Protein AF-A0A7Z9UBE9-F1 (afdb_monomer_lite)

Structure (mmCIF, N/CA/C/O backbone):
data_AF-A0A7Z9UBE9-F1
#
_entry.id   AF-A0A7Z9UBE9-F1
#
loop_
_atom_site.group_PDB
_atom_site.id
_atom_site.type_symbol
_atom_site.label_atom_id
_atom_site.label_alt_id
_atom_site.label_comp_id
_atom_site.label_asym_id
_atom_site.label_entity_id
_atom_site.label_seq_id
_atom_site.pdbx_PDB_ins_code
_atom_site.Cartn_x
_atom_site.Cartn_y
_atom_site.Cartn_z
_atom_site.occupancy
_atom_site.B_iso_or_equiv
_atom_site.auth_seq_id
_atom_site.auth_comp_id
_atom_site.auth_asym_id
_atom_site.auth_atom_id
_atom_site.pdbx_PDB_model_num
ATOM 1 N N . MET A 1 1 ? -33.838 6.029 -31.062 1.00 52.97 1 MET A N 1
ATOM 2 C CA . MET A 1 1 ? -33.073 4.830 -30.661 1.00 52.97 1 MET A CA 1
ATOM 3 C C . MET A 1 1 ? -31.779 5.246 -29.934 1.00 52.97 1 MET A C 1
ATOM 5 O O . MET A 1 1 ? -30.726 4.729 -30.249 1.00 52.97 1 MET A O 1
ATOM 9 N N . TYR A 1 2 ? -31.851 6.201 -28.988 1.00 52.34 2 TYR A N 1
ATOM 10 C CA . TYR A 1 2 ? -30.673 6.782 -28.298 1.00 52.34 2 TYR A CA 1
ATOM 11 C C . TYR A 1 2 ? -30.759 6.713 -26.761 1.00 52.34 2 TYR A C 1
ATOM 13 O O . TYR A 1 2 ? -29.747 6.812 -26.079 1.00 52.34 2 TYR A O 1
ATOM 21 N N . ALA A 1 3 ? -31.954 6.513 -26.194 1.00 52.03 3 ALA A N 1
ATOM 22 C CA . ALA A 1 3 ? -32.147 6.482 -24.742 1.00 52.03 3 ALA A CA 1
ATOM 23 C C . ALA A 1 3 ? -31.576 5.210 -24.088 1.00 52.03 3 ALA A C 1
ATOM 25 O O . ALA A 1 3 ? -31.067 5.260 -22.974 1.00 52.03 3 ALA A O 1
ATOM 26 N N . THR A 1 4 ? -31.614 4.079 -24.795 1.00 55.91 4 THR A N 1
ATOM 27 C CA . THR A 1 4 ? -31.078 2.797 -24.313 1.00 55.91 4 THR A CA 1
ATOM 28 C C . THR A 1 4 ? -29.552 2.781 -24.245 1.00 55.91 4 THR A C 1
ATOM 30 O O . THR A 1 4 ? -28.994 2.146 -23.359 1.00 55.91 4 THR A O 1
ATOM 33 N N . GLN A 1 5 ? -28.880 3.524 -25.127 1.00 51.59 5 GLN A N 1
ATOM 34 C CA . GLN A 1 5 ? -27.417 3.572 -25.199 1.00 51.59 5 GLN A CA 1
ATOM 35 C C . GLN A 1 5 ? -26.814 4.450 -24.089 1.00 51.59 5 GLN A C 1
ATOM 37 O O . GLN A 1 5 ? -25.799 4.091 -23.502 1.00 51.59 5 GLN A O 1
ATOM 42 N N . ASN A 1 6 ? -27.497 5.539 -23.713 1.00 53.62 6 ASN A N 1
ATOM 43 C CA . ASN A 1 6 ? -27.104 6.367 -22.565 1.00 53.62 6 ASN A CA 1
ATOM 44 C C . ASN A 1 6 ? -27.287 5.649 -21.221 1.00 53.62 6 ASN A C 1
ATOM 46 O O . ASN A 1 6 ? -26.486 5.851 -20.314 1.00 53.62 6 ASN A O 1
ATOM 50 N N . LEU A 1 7 ? -28.312 4.799 -21.091 1.00 55.50 7 LEU A N 1
ATOM 51 C CA . LEU A 1 7 ? -28.508 3.991 -19.885 1.00 55.50 7 LEU A CA 1
ATOM 52 C C . LEU A 1 7 ? -27.430 2.912 -19.750 1.00 55.50 7 LEU A C 1
ATOM 54 O O . LEU A 1 7 ? -26.884 2.753 -18.667 1.00 55.50 7 LEU A O 1
ATOM 58 N N . GLN A 1 8 ? -27.070 2.220 -20.834 1.00 55.03 8 GLN A N 1
ATOM 59 C CA . GLN A 1 8 ? -25.994 1.221 -20.797 1.00 55.03 8 GLN A CA 1
ATOM 60 C C . GLN A 1 8 ? -24.633 1.836 -20.445 1.00 55.03 8 GLN A C 1
ATOM 62 O O . GLN A 1 8 ? -23.951 1.296 -19.581 1.00 55.03 8 GLN A O 1
ATOM 67 N N . ASN A 1 9 ? -24.293 3.002 -21.007 1.00 53.78 9 ASN A N 1
ATOM 68 C CA . ASN A 1 9 ? -23.064 3.719 -20.646 1.00 53.78 9 ASN A CA 1
ATOM 69 C C . ASN A 1 9 ? -23.065 4.197 -19.184 1.00 53.78 9 ASN A C 1
ATOM 71 O O . ASN A 1 9 ? -22.040 4.118 -18.516 1.00 53.78 9 ASN A O 1
ATOM 75 N N . ALA A 1 10 ? -24.208 4.662 -18.664 1.00 52.50 10 ALA A N 1
ATOM 76 C CA . ALA A 1 10 ? -24.324 5.077 -17.266 1.00 52.50 10 ALA A CA 1
ATOM 77 C C . ALA A 1 10 ? -24.204 3.892 -16.294 1.00 52.50 10 ALA A C 1
ATOM 79 O O . ALA A 1 10 ? -23.573 4.025 -15.250 1.00 52.50 10 ALA A O 1
ATOM 80 N N . TYR A 1 11 ? -24.764 2.730 -16.647 1.00 49.91 11 TYR A N 1
ATOM 81 C CA . TYR A 1 11 ? -24.590 1.503 -15.871 1.00 49.91 11 TYR A CA 1
ATOM 82 C C . TYR A 1 11 ? -23.150 0.982 -15.935 1.00 49.91 11 TYR A C 1
ATOM 84 O O . TYR A 1 11 ? -22.640 0.581 -14.900 1.00 49.91 11 TYR A O 1
ATOM 92 N N . GLN A 1 12 ? -22.479 1.049 -17.091 1.00 46.28 12 GLN A N 1
ATOM 93 C CA . GLN A 1 12 ? -21.073 0.643 -17.228 1.00 46.28 12 GLN A CA 1
ATOM 94 C C . GLN A 1 12 ? -20.117 1.554 -16.446 1.00 46.28 12 GLN A C 1
ATOM 96 O O . GLN A 1 12 ? -19.306 1.043 -15.677 1.00 46.28 12 GLN A O 1
ATOM 101 N N . MET A 1 13 ? -20.280 2.880 -16.543 1.00 45.31 13 MET A N 1
ATOM 102 C CA . MET A 1 13 ? -19.538 3.834 -15.704 1.00 45.31 13 MET A CA 1
ATOM 103 C C . MET A 1 13 ? -19.832 3.622 -14.218 1.00 45.31 13 MET A C 1
ATOM 105 O O . MET A 1 13 ? -18.928 3.682 -13.396 1.00 45.31 13 MET A O 1
ATOM 109 N N . SER A 1 14 ? -21.091 3.356 -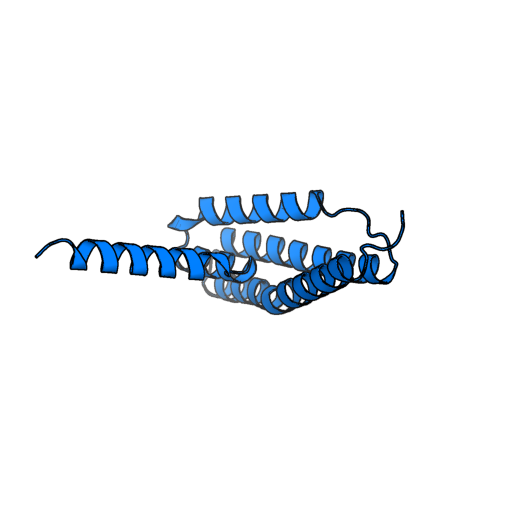13.857 1.00 38.41 14 SER A N 1
ATOM 110 C CA . SER A 1 14 ? -21.468 3.047 -12.478 1.00 38.41 14 SER A CA 1
ATOM 111 C C . SER A 1 14 ? -20.761 1.791 -11.979 1.00 38.41 14 SER A C 1
ATOM 113 O O . SER A 1 14 ? -20.224 1.832 -10.879 1.00 38.41 14 SER A O 1
ATOM 115 N N . THR A 1 15 ? -20.711 0.703 -12.750 1.00 42.34 15 THR A N 1
ATOM 116 C CA . THR A 1 15 ? -20.008 -0.522 -12.339 1.00 42.34 15 THR A CA 1
ATOM 117 C C . THR A 1 15 ? -18.495 -0.335 -12.251 1.00 42.34 15 THR A C 1
ATOM 119 O O . THR A 1 15 ? -17.919 -0.759 -11.255 1.00 42.34 15 THR A O 1
ATOM 122 N N . GLU A 1 16 ? -17.865 0.377 -13.193 1.00 39.69 16 GLU A N 1
ATOM 123 C CA . GLU A 1 16 ? -16.420 0.670 -13.142 1.00 39.69 16 GLU A CA 1
ATOM 124 C C . GLU A 1 16 ? -16.046 1.531 -11.924 1.00 39.69 16 GLU A C 1
ATOM 126 O O . GLU A 1 16 ? -15.058 1.255 -11.248 1.00 39.69 16 GLU A O 1
ATOM 131 N N . ILE A 1 17 ? -16.878 2.520 -11.577 1.00 44.62 17 ILE A N 1
ATOM 132 C CA . ILE A 1 17 ? -16.691 3.352 -10.376 1.00 44.62 17 ILE A CA 1
ATOM 133 C C . ILE A 1 17 ? -16.929 2.536 -9.092 1.00 44.62 17 ILE A C 1
ATOM 135 O O . ILE A 1 17 ? -16.297 2.796 -8.070 1.00 44.62 17 ILE A O 1
ATOM 139 N N . THR A 1 18 ? -17.816 1.535 -9.126 1.00 39.94 18 THR A N 1
ATOM 140 C CA . THR A 1 18 ? -18.121 0.702 -7.948 1.00 39.94 18 THR A CA 1
ATOM 141 C C . THR A 1 18 ? -17.033 -0.347 -7.684 1.00 39.94 18 THR A C 1
ATOM 143 O O . THR A 1 18 ? -16.763 -0.650 -6.524 1.00 39.94 18 THR A O 1
ATOM 146 N N . GLU A 1 19 ? -16.371 -0.870 -8.721 1.00 40.22 19 GLU A N 1
ATOM 147 C CA . GLU A 1 19 ? -15.248 -1.812 -8.572 1.00 40.22 19 GLU A CA 1
ATOM 148 C C . GLU A 1 19 ? -13.943 -1.109 -8.169 1.00 40.22 19 GLU A C 1
ATOM 150 O O . GLU A 1 19 ? -13.246 -1.591 -7.278 1.00 40.22 19 GLU A O 1
ATOM 155 N N . GLN A 1 20 ? -13.659 0.087 -8.704 1.00 41.75 20 GLN A N 1
ATOM 156 C CA . GLN A 1 20 ? -12.527 0.917 -8.252 1.00 41.75 20 GLN A CA 1
ATOM 157 C C . GLN A 1 20 ? -12.648 1.369 -6.786 1.00 41.75 20 GLN A C 1
ATOM 159 O O . GLN A 1 20 ? -11.648 1.710 -6.157 1.00 41.75 20 GLN A O 1
ATOM 164 N N . SER A 1 21 ? -13.861 1.354 -6.224 1.00 49.94 21 SER A N 1
ATOM 165 C CA . SER A 1 21 ? -14.135 1.754 -4.840 1.00 49.94 21 SER A CA 1
ATOM 166 C C . SER A 1 21 ? -13.802 0.678 -3.792 1.00 49.94 21 SER A C 1
ATOM 168 O O . SER A 1 21 ? -14.012 0.933 -2.607 1.00 49.94 21 SER A O 1
ATOM 170 N N . ARG A 1 22 ? -13.316 -0.506 -4.196 1.00 60.72 22 ARG A N 1
ATOM 171 C CA . ARG A 1 22 ? -12.913 -1.603 -3.289 1.00 60.72 22 ARG A CA 1
ATOM 172 C C . ARG A 1 22 ? -11.439 -1.996 -3.383 1.00 60.72 22 ARG A C 1
ATOM 174 O O . ARG A 1 22 ? -11.022 -2.889 -2.659 1.00 60.72 22 ARG A O 1
ATOM 181 N N . GLU A 1 23 ? -10.681 -1.358 -4.270 1.00 75.81 23 GLU A N 1
ATOM 182 C CA . GLU A 1 23 ? -9.260 -1.657 -4.451 1.00 75.81 23 GLU A CA 1
ATOM 183 C C . GLU A 1 23 ? -8.487 -1.323 -3.165 1.00 75.81 23 GLU A C 1
ATOM 185 O O . GLU A 1 23 ? -8.512 -0.178 -2.700 1.00 75.81 23 GLU A O 1
ATOM 190 N N . THR A 1 24 ? -7.803 -2.313 -2.588 1.00 82.81 24 THR A N 1
ATOM 191 C CA . THR A 1 24 ? -6.937 -2.094 -1.419 1.00 82.81 24 THR A CA 1
ATOM 192 C C . THR A 1 24 ? -5.667 -1.339 -1.824 1.00 82.81 24 THR A C 1
ATOM 194 O O . THR A 1 24 ? -5.278 -1.314 -2.995 1.00 82.81 24 THR A O 1
ATOM 197 N N . ALA A 1 25 ? -4.974 -0.720 -0.862 1.00 86.81 25 ALA A N 1
ATOM 198 C CA . ALA A 1 25 ? -3.736 0.006 -1.166 1.00 86.81 25 ALA A CA 1
ATOM 199 C C . ALA A 1 25 ? -2.677 -0.889 -1.859 1.00 86.81 25 ALA A C 1
ATOM 201 O O . ALA A 1 25 ? -2.135 -0.469 -2.883 1.00 86.81 25 ALA A O 1
ATOM 202 N N . PRO A 1 26 ? -2.433 -2.141 -1.416 1.00 90.31 26 PRO A N 1
ATOM 203 C CA . PRO A 1 26 ? -1.514 -3.045 -2.112 1.00 90.31 26 PRO A CA 1
ATOM 204 C C . PRO A 1 26 ? -1.961 -3.422 -3.533 1.00 90.31 26 PRO A C 1
ATOM 206 O O . PRO A 1 26 ? -1.129 -3.472 -4.436 1.00 90.31 26 PRO A O 1
ATOM 209 N N . GLU A 1 27 ? -3.260 -3.640 -3.772 1.00 90.69 27 GLU A N 1
ATOM 210 C CA . GLU A 1 27 ? -3.784 -3.912 -5.124 1.00 90.69 27 GLU A CA 1
ATOM 211 C C . GLU A 1 27 ? -3.538 -2.740 -6.069 1.00 90.69 27 GLU A C 1
ATOM 213 O O . GLU A 1 27 ? -3.075 -2.932 -7.196 1.00 90.69 27 GLU A O 1
ATOM 218 N N . ARG A 1 28 ? -3.783 -1.520 -5.582 1.00 90.31 28 ARG A N 1
ATOM 219 C CA . ARG A 1 28 ? -3.533 -0.300 -6.342 1.00 90.31 28 ARG A CA 1
ATOM 220 C C . ARG A 1 28 ? -2.068 -0.162 -6.719 1.00 90.31 28 ARG A C 1
ATOM 222 O O . ARG A 1 28 ? -1.775 0.126 -7.878 1.00 90.31 28 ARG A O 1
ATOM 229 N N . VAL A 1 29 ? -1.165 -0.375 -5.764 1.00 93.62 29 VAL A N 1
ATOM 230 C CA . VAL A 1 29 ? 0.284 -0.320 -6.000 1.00 93.62 29 VAL A CA 1
ATOM 231 C C . VAL A 1 29 ? 0.683 -1.324 -7.077 1.00 93.62 29 VAL A C 1
ATOM 233 O O . VAL A 1 29 ? 1.326 -0.940 -8.049 1.00 93.62 29 VAL A O 1
ATOM 236 N N . LEU A 1 30 ? 0.243 -2.582 -6.967 1.00 94.19 30 LEU A N 1
ATOM 237 C CA . LEU A 1 30 ? 0.556 -3.610 -7.964 1.00 94.19 30 LEU A CA 1
ATOM 238 C C . LEU A 1 30 ? 0.005 -3.254 -9.343 1.00 94.19 30 LEU A C 1
ATOM 240 O O . LEU A 1 30 ? 0.707 -3.410 -10.336 1.00 94.19 30 LEU A O 1
ATOM 244 N N . ARG A 1 31 ? -1.226 -2.740 -9.426 1.00 94.81 31 ARG A N 1
ATOM 245 C CA . ARG A 1 31 ? -1.813 -2.312 -10.700 1.00 94.81 31 ARG A CA 1
ATOM 246 C C . ARG A 1 31 ? -1.007 -1.187 -11.342 1.00 94.81 31 ARG A C 1
ATOM 248 O O . ARG A 1 31 ? -0.794 -1.214 -12.552 1.00 94.81 31 ARG A O 1
ATOM 255 N N . LEU A 1 32 ? -0.594 -0.195 -10.557 1.00 94.56 32 LEU A N 1
ATOM 256 C CA . LEU A 1 32 ? 0.226 0.914 -11.040 1.00 94.56 32 LEU A CA 1
ATOM 257 C C . LEU A 1 32 ? 1.611 0.425 -11.488 1.00 94.56 32 LEU A C 1
ATOM 259 O O . LEU A 1 32 ? 2.083 0.847 -12.544 1.00 94.56 32 LEU A O 1
ATOM 263 N N . ALA A 1 33 ? 2.196 -0.527 -10.755 1.00 94.06 33 ALA A N 1
ATOM 264 C CA . ALA A 1 33 ? 3.500 -1.117 -11.043 1.00 94.06 33 ALA A CA 1
ATOM 265 C C . ALA A 1 33 ? 3.583 -1.815 -12.417 1.00 94.06 33 ALA A C 1
ATOM 267 O O . ALA A 1 33 ? 4.654 -1.888 -13.012 1.00 94.06 33 ALA A O 1
ATOM 268 N N . LEU A 1 34 ? 2.460 -2.305 -12.957 1.00 93.94 34 LEU A N 1
ATOM 269 C CA . LEU A 1 34 ? 2.425 -3.009 -14.249 1.00 93.94 34 LEU A CA 1
ATOM 270 C C . LEU A 1 34 ? 2.770 -2.134 -15.464 1.00 93.94 34 LEU A C 1
ATOM 272 O O . LEU A 1 34 ? 3.062 -2.677 -16.528 1.00 93.94 34 LEU A O 1
ATOM 276 N N . ASP A 1 35 ? 2.703 -0.809 -15.331 1.00 94.12 35 ASP A N 1
ATOM 277 C CA . ASP A 1 35 ? 2.981 0.143 -16.415 1.00 94.12 35 ASP A CA 1
ATOM 278 C C . ASP A 1 35 ? 4.063 1.156 -16.004 1.00 94.12 35 ASP A C 1
ATOM 280 O O . ASP A 1 35 ? 4.032 2.328 -16.378 1.00 94.12 35 ASP A O 1
ATOM 284 N N . LEU A 1 36 ? 5.037 0.717 -15.201 1.00 90.25 36 LEU A N 1
ATOM 285 C CA . LEU A 1 36 ? 6.237 1.513 -14.941 1.00 90.25 36 LEU A CA 1
ATOM 286 C C . LEU A 1 36 ? 7.109 1.605 -16.209 1.00 90.25 36 LEU A C 1
ATOM 288 O O . LEU A 1 36 ? 7.197 0.641 -16.978 1.00 90.25 36 LEU A O 1
ATOM 292 N N . PRO A 1 37 ? 7.757 2.759 -16.456 1.00 92.56 37 PRO A N 1
ATOM 293 C CA . PRO A 1 37 ? 7.835 3.940 -15.582 1.00 92.56 37 PRO A CA 1
ATOM 294 C C . PRO A 1 37 ? 6.705 4.969 -15.788 1.00 92.56 37 PRO A C 1
ATOM 296 O O . PRO A 1 37 ? 6.731 6.060 -15.225 1.00 92.56 37 PRO A O 1
ATOM 299 N N . ASN A 1 38 ? 5.702 4.685 -16.628 1.00 93.38 38 ASN A N 1
ATOM 300 C CA . ASN A 1 38 ? 4.663 5.674 -16.954 1.00 93.38 38 ASN A CA 1
ATOM 301 C C . ASN A 1 38 ? 3.827 6.076 -15.729 1.00 93.38 38 ASN A C 1
ATOM 303 O O . ASN A 1 38 ? 3.327 7.199 -15.680 1.00 93.38 38 ASN A O 1
ATOM 307 N N . ASN A 1 39 ? 3.702 5.170 -14.756 1.00 95.38 39 ASN A N 1
ATOM 308 C CA . ASN A 1 39 ? 2.969 5.374 -13.510 1.00 95.38 39 ASN A CA 1
ATOM 309 C C . ASN A 1 39 ? 3.849 5.767 -12.309 1.00 95.38 39 ASN A C 1
ATOM 311 O O . ASN A 1 39 ? 3.320 5.783 -11.197 1.00 95.38 39 ASN A O 1
ATOM 315 N N . ASP A 1 40 ? 5.138 6.093 -12.482 1.00 93.50 40 ASP A N 1
ATOM 316 C CA . ASP A 1 40 ? 5.995 6.539 -11.364 1.00 93.50 40 ASP A CA 1
ATOM 317 C C . ASP A 1 40 ? 5.328 7.654 -10.528 1.00 93.50 40 ASP A C 1
ATOM 319 O O . ASP A 1 40 ? 5.216 7.493 -9.310 1.00 93.50 40 ASP A O 1
ATOM 323 N N . PRO A 1 41 ? 4.772 8.735 -11.129 1.00 96.06 41 PRO A N 1
ATOM 324 C CA . PRO A 1 41 ? 4.173 9.823 -10.349 1.00 96.06 41 PRO A CA 1
ATOM 325 C C . PRO A 1 41 ? 2.915 9.395 -9.581 1.00 96.06 41 PRO A C 1
ATOM 327 O O . PRO A 1 41 ? 2.531 10.007 -8.585 1.00 96.06 41 PRO A O 1
ATOM 330 N N . GLU A 1 42 ? 2.216 8.375 -10.062 1.00 95.00 42 GLU A N 1
ATOM 331 C CA . GLU A 1 42 ? 1.011 7.826 -9.453 1.00 95.00 42 GLU A CA 1
ATOM 332 C C . GLU A 1 42 ? 1.375 6.891 -8.298 1.00 95.00 42 GLU A C 1
ATOM 334 O O . GLU A 1 42 ? 0.675 6.893 -7.284 1.00 95.00 42 GLU A O 1
ATOM 339 N N . LEU A 1 43 ? 2.482 6.152 -8.422 1.00 94.38 43 LEU A N 1
ATOM 340 C CA . LEU A 1 43 ? 3.056 5.351 -7.344 1.00 94.38 43 LEU A CA 1
ATOM 341 C C . LEU A 1 43 ? 3.575 6.247 -6.208 1.00 94.38 43 LEU A C 1
ATOM 343 O O . LEU A 1 43 ? 3.274 5.984 -5.047 1.00 94.38 43 LEU A O 1
ATOM 347 N N . GLU A 1 44 ? 4.261 7.347 -6.536 1.00 95.88 44 GLU A N 1
ATOM 348 C CA . GLU A 1 44 ? 4.715 8.354 -5.562 1.00 95.88 44 GLU A CA 1
ATOM 349 C C . GLU A 1 44 ? 3.538 8.983 -4.802 1.00 95.88 44 GLU A C 1
ATOM 351 O O . GLU A 1 44 ? 3.555 9.068 -3.575 1.00 95.88 44 GLU A O 1
ATOM 356 N N . LYS A 1 45 ? 2.461 9.364 -5.504 1.00 94.38 45 LYS A N 1
ATOM 357 C CA . LYS A 1 45 ? 1.238 9.876 -4.856 1.00 94.38 45 LYS A CA 1
ATOM 358 C C . LYS A 1 45 ? 0.602 8.852 -3.923 1.00 94.38 45 LYS A C 1
ATOM 360 O O . LYS A 1 45 ? 0.022 9.230 -2.907 1.00 94.38 45 LYS A O 1
ATOM 365 N N . GLU A 1 46 ? 0.645 7.575 -4.287 1.00 92.19 46 GLU A N 1
ATOM 366 C CA . GLU A 1 46 ? 0.109 6.508 -3.449 1.00 92.19 46 GLU A CA 1
ATOM 367 C C . GLU A 1 46 ? 0.980 6.295 -2.202 1.00 92.19 46 GLU A C 1
ATOM 369 O O . GLU A 1 46 ? 0.424 6.143 -1.114 1.00 92.19 46 GLU A O 1
ATOM 374 N N . ALA A 1 47 ? 2.309 6.395 -2.323 1.00 93.69 47 ALA A N 1
ATOM 375 C CA . ALA A 1 47 ? 3.216 6.421 -1.176 1.00 93.69 47 ALA A CA 1
ATOM 376 C C . ALA A 1 47 ? 2.906 7.602 -0.243 1.00 93.69 47 ALA A C 1
ATOM 378 O O . ALA A 1 47 ? 2.610 7.387 0.929 1.00 93.69 47 ALA A O 1
ATOM 379 N N . GLU A 1 48 ? 2.823 8.832 -0.765 1.00 93.75 48 GLU A N 1
ATOM 380 C CA . GLU A 1 48 ? 2.445 10.005 0.041 1.00 93.75 48 GLU A CA 1
ATOM 381 C C . GLU A 1 48 ? 1.084 9.822 0.735 1.00 93.75 48 GLU A C 1
ATOM 383 O O . GLU A 1 48 ? 0.864 10.284 1.857 1.00 93.75 48 GLU A O 1
ATOM 388 N N . ARG A 1 49 ? 0.123 9.176 0.064 1.00 91.88 49 ARG A N 1
ATOM 389 C CA . ARG A 1 49 ? -1.193 8.894 0.643 1.00 91.88 49 ARG A CA 1
ATOM 390 C C . ARG A 1 49 ? -1.074 7.950 1.839 1.00 91.88 49 ARG A C 1
ATOM 392 O O . ARG A 1 49 ? -1.756 8.173 2.837 1.00 91.88 49 ARG A O 1
ATOM 399 N N . ILE A 1 50 ? -0.249 6.909 1.736 1.00 89.56 50 ILE A N 1
ATOM 400 C CA . ILE A 1 50 ? -0.015 5.934 2.809 1.00 89.56 50 ILE A CA 1
ATOM 401 C C . ILE A 1 50 ? 0.761 6.576 3.966 1.00 89.56 50 ILE A C 1
ATOM 403 O O . ILE A 1 50 ? 0.354 6.402 5.113 1.00 89.56 50 ILE A O 1
ATOM 407 N N . GLU A 1 51 ? 1.787 7.385 3.688 1.00 91.19 51 GLU A N 1
ATOM 408 C CA . GLU A 1 51 ? 2.510 8.165 4.706 1.00 91.19 51 GLU A CA 1
ATOM 409 C C . GLU A 1 51 ? 1.555 9.054 5.506 1.00 91.19 51 GLU A C 1
ATOM 411 O O . GLU A 1 51 ? 1.524 9.002 6.734 1.00 91.19 51 GLU A O 1
ATOM 416 N N . ARG A 1 52 ? 0.678 9.802 4.826 1.00 87.88 52 ARG A N 1
ATOM 417 C CA . ARG A 1 52 ? -0.326 10.630 5.511 1.00 87.88 52 ARG A CA 1
ATOM 418 C C . ARG A 1 52 ? -1.297 9.804 6.343 1.00 87.88 52 ARG A C 1
ATOM 420 O O . ARG A 1 52 ? -1.776 10.292 7.361 1.00 87.88 52 ARG A O 1
ATOM 427 N N . LEU A 1 53 ? -1.658 8.597 5.914 1.00 86.31 53 LEU A N 1
ATOM 428 C CA . LEU A 1 53 ? -2.518 7.735 6.723 1.00 86.31 53 LEU A CA 1
ATOM 429 C C . LEU A 1 53 ? -1.804 7.277 7.997 1.00 86.31 53 LEU A C 1
ATOM 431 O O . LEU A 1 53 ? -2.416 7.338 9.059 1.00 86.31 53 LEU A O 1
ATOM 435 N N . LEU A 1 54 ? -0.527 6.893 7.899 1.00 86.31 54 LEU A N 1
ATOM 436 C CA . LEU A 1 54 ? 0.313 6.554 9.051 1.00 86.31 54 LEU A CA 1
ATOM 437 C C . LEU A 1 54 ? 0.430 7.726 10.032 1.00 86.31 54 LEU A C 1
ATOM 439 O O . LEU A 1 54 ? 0.237 7.545 11.229 1.00 86.31 54 LEU A O 1
ATOM 443 N N . GLU A 1 55 ? 0.669 8.942 9.537 1.00 86.50 55 GLU A N 1
ATOM 444 C CA . GLU A 1 55 ? 0.750 10.148 10.373 1.00 86.50 55 GLU A CA 1
ATOM 445 C C . GLU A 1 55 ? -0.567 10.479 11.094 1.00 86.50 55 GLU A C 1
ATOM 447 O O . GLU A 1 55 ? -0.553 11.087 12.164 1.00 86.50 55 GLU A O 1
ATOM 452 N N . ASN A 1 56 ? -1.707 10.099 10.509 1.00 83.38 56 ASN A N 1
ATOM 453 C CA . ASN A 1 56 ? -3.041 10.367 11.050 1.00 83.38 56 ASN A CA 1
ATOM 454 C C . ASN A 1 56 ? -3.615 9.204 11.872 1.00 83.38 56 ASN A C 1
ATOM 456 O O . ASN A 1 56 ? -4.784 9.260 12.261 1.00 83.38 56 ASN A O 1
ATOM 460 N N . LEU A 1 57 ? -2.824 8.164 12.148 1.00 81.19 57 LEU A N 1
ATOM 461 C CA . LEU A 1 57 ? -3.211 7.084 13.049 1.00 81.19 57 LEU A CA 1
ATOM 462 C C . LEU A 1 57 ? -3.530 7.661 14.441 1.00 81.19 57 LEU A C 1
ATOM 464 O O . LEU A 1 57 ? -2.669 8.197 15.136 1.00 81.19 57 LEU A O 1
ATOM 468 N N . THR A 1 58 ? -4.802 7.590 14.836 1.00 77.06 58 THR A N 1
ATOM 469 C CA . THR A 1 58 ? -5.314 8.149 16.097 1.00 77.06 58 THR A CA 1
ATOM 470 C C . THR A 1 58 ? -4.969 7.271 17.287 1.00 77.06 58 THR A C 1
ATOM 472 O O . THR A 1 58 ? -4.998 6.060 17.155 1.00 77.06 58 THR A O 1
ATOM 475 N N . GLU A 1 59 ? -4.736 7.837 18.470 1.00 76.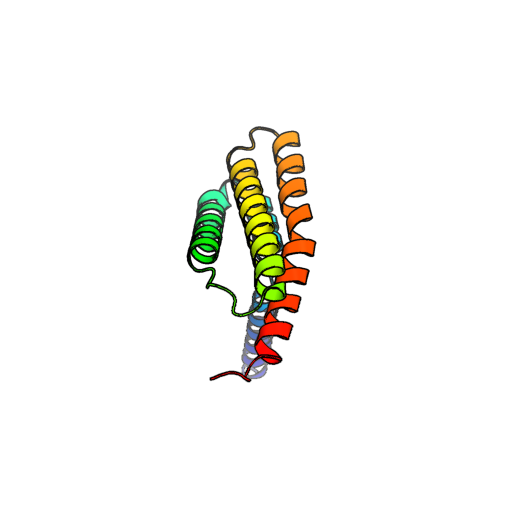94 59 GLU A N 1
ATOM 476 C CA . GLU A 1 59 ? -4.489 7.019 19.664 1.00 76.94 59 GLU A CA 1
ATOM 477 C C . GLU A 1 59 ? -5.704 6.117 19.989 1.00 76.94 59 GLU A C 1
ATOM 479 O O . GLU A 1 59 ? -6.830 6.621 20.095 1.00 76.94 59 GLU A O 1
ATOM 484 N N . PRO A 1 60 ? -5.509 4.798 20.143 1.00 79.06 60 PRO A N 1
ATOM 485 C CA . PRO A 1 60 ? -6.600 3.860 20.360 1.00 79.06 60 PRO A CA 1
ATOM 486 C C . PRO A 1 60 ? -7.104 3.907 21.805 1.00 79.06 60 PRO A C 1
ATOM 488 O O . PRO A 1 60 ? -6.343 4.050 22.760 1.00 79.06 60 PRO A O 1
ATOM 491 N N . LEU A 1 61 ? -8.416 3.726 21.982 1.00 77.38 61 LEU A N 1
ATOM 492 C CA . LEU A 1 61 ? -9.074 3.780 23.297 1.00 77.38 61 LEU A CA 1
ATOM 493 C C . LEU A 1 61 ? -8.958 2.474 24.104 1.00 77.38 61 LEU A C 1
ATOM 495 O O . LEU A 1 61 ? -9.337 2.434 25.276 1.00 77.38 61 LEU A O 1
ATOM 499 N N . THR A 1 62 ? -8.480 1.393 23.481 1.00 82.94 62 THR A N 1
ATOM 500 C CA . THR A 1 62 ? -8.360 0.062 24.092 1.00 82.94 62 THR A CA 1
ATOM 501 C C . THR A 1 62 ? -7.000 -0.560 23.786 1.00 82.94 62 THR A C 1
ATOM 503 O O . THR A 1 62 ? -6.406 -0.274 22.751 1.00 82.94 62 THR A O 1
ATOM 506 N N . GLU A 1 63 ? -6.529 -1.449 24.663 1.00 85.75 63 GLU A N 1
ATOM 507 C CA . GLU A 1 63 ? -5.270 -2.189 24.477 1.00 85.75 63 GLU A CA 1
ATOM 508 C C . GLU A 1 63 ? -5.302 -3.067 23.216 1.00 85.75 63 GLU A C 1
ATOM 510 O O . GLU A 1 63 ? -4.363 -3.051 22.430 1.00 85.75 63 GLU A O 1
ATOM 515 N N . THR A 1 64 ? -6.422 -3.747 22.947 1.00 86.25 64 THR A N 1
ATOM 516 C CA . THR A 1 64 ? -6.603 -4.519 21.704 1.00 86.25 64 THR A CA 1
ATOM 517 C C . THR A 1 64 ? -6.576 -3.628 20.461 1.00 86.25 64 THR A C 1
ATOM 519 O O . THR A 1 64 ? -6.000 -4.009 19.446 1.00 86.25 64 THR A O 1
ATOM 522 N N . GLY A 1 65 ? -7.162 -2.428 20.536 1.00 85.00 65 GLY A N 1
ATOM 523 C CA . GLY A 1 65 ? -7.057 -1.433 19.469 1.00 85.00 65 GLY A CA 1
ATOM 524 C C . GLY A 1 65 ? -5.611 -0.992 19.235 1.00 85.00 65 GLY A C 1
ATOM 525 O O . GLY A 1 65 ? -5.196 -0.902 18.086 1.00 85.00 65 GLY A O 1
ATOM 526 N N . ALA A 1 66 ? -4.830 -0.804 20.306 1.00 87.00 66 ALA A N 1
ATOM 527 C CA . ALA A 1 66 ? -3.401 -0.493 20.224 1.00 87.00 66 ALA A CA 1
ATOM 528 C C . ALA A 1 66 ? -2.608 -1.575 19.497 1.00 87.00 66 ALA A C 1
ATOM 530 O O . ALA A 1 66 ? -1.892 -1.272 18.549 1.00 87.00 66 ALA A O 1
ATOM 531 N N . GLU A 1 67 ? -2.796 -2.841 19.868 1.00 88.88 67 GLU A N 1
ATOM 532 C CA . GLU A 1 67 ? -2.091 -3.954 19.228 1.00 88.88 67 GLU A CA 1
ATOM 533 C C . GLU A 1 67 ? -2.420 -4.084 17.734 1.00 88.88 67 GLU A C 1
ATOM 535 O O . GLU A 1 67 ? -1.530 -4.343 16.922 1.00 88.88 67 GLU A O 1
ATOM 540 N N . LEU A 1 68 ? -3.690 -3.917 17.353 1.00 86.88 68 LEU A N 1
ATOM 541 C CA . LEU A 1 68 ? -4.108 -3.984 15.950 1.00 86.88 68 LEU A CA 1
ATOM 542 C C . LEU A 1 68 ? -3.610 -2.786 15.148 1.00 86.88 68 LEU A C 1
ATOM 544 O O . LEU A 1 68 ? -3.237 -2.928 13.985 1.00 86.88 68 LEU A O 1
ATOM 548 N N . GLN A 1 69 ? -3.578 -1.614 15.770 1.00 86.56 69 GLN A N 1
ATOM 549 C CA . GLN A 1 69 ? -3.083 -0.409 15.135 1.00 86.56 69 GLN A CA 1
ATOM 550 C C . GLN A 1 69 ? -1.566 -0.439 14.939 1.00 86.56 69 GLN A C 1
ATOM 552 O O . GLN A 1 69 ? -1.102 -0.050 13.870 1.00 86.56 69 GLN A O 1
ATOM 557 N N . ASP A 1 70 ? -0.807 -0.969 15.900 1.00 90.44 70 ASP A N 1
ATOM 558 C CA . ASP A 1 70 ? 0.633 -1.210 15.751 1.00 90.44 70 ASP A CA 1
ATOM 559 C C . ASP A 1 70 ? 0.909 -2.188 14.598 1.00 90.44 70 ASP A C 1
ATOM 561 O O . ASP A 1 70 ? 1.806 -1.972 13.781 1.00 90.44 70 ASP A O 1
ATOM 565 N N . GLN A 1 71 ? 0.104 -3.251 14.484 1.00 90.38 71 GLN A N 1
ATOM 566 C CA . GLN A 1 71 ? 0.198 -4.191 13.364 1.00 90.38 71 GLN A CA 1
ATOM 567 C C . GLN A 1 71 ? -0.144 -3.525 12.029 1.00 90.38 71 GLN A C 1
ATOM 569 O O . GLN A 1 71 ? 0.517 -3.797 11.024 1.00 90.38 71 GLN A O 1
ATOM 574 N N . LEU A 1 72 ? -1.150 -2.644 12.008 1.00 89.19 72 LEU A N 1
ATOM 575 C CA . LEU A 1 72 ? -1.547 -1.932 10.796 1.00 89.19 72 LEU A CA 1
ATOM 576 C C . LEU A 1 72 ? -0.452 -0.957 10.374 1.00 89.19 72 LEU A C 1
ATOM 578 O O . LEU A 1 72 ? -0.098 -0.923 9.197 1.00 89.19 72 LEU A O 1
ATOM 582 N N . ALA A 1 73 ? 0.118 -0.218 11.327 1.00 90.56 73 ALA A N 1
ATOM 583 C CA . ALA A 1 73 ? 1.237 0.679 11.086 1.00 90.56 73 ALA A CA 1
ATOM 584 C C . ALA A 1 73 ? 2.416 -0.082 10.470 1.00 90.56 73 ALA A C 1
ATOM 586 O O . ALA A 1 73 ? 2.883 0.278 9.393 1.00 90.56 73 ALA A O 1
ATOM 587 N N . TYR A 1 74 ? 2.806 -1.210 11.070 1.00 92.12 74 TYR A N 1
ATOM 588 C CA . TYR A 1 74 ? 3.870 -2.064 10.541 1.00 92.12 74 TYR A CA 1
ATOM 589 C C . TYR A 1 74 ? 3.587 -2.564 9.113 1.00 92.12 74 TYR A C 1
ATOM 591 O O . TYR A 1 74 ? 4.472 -2.572 8.252 1.00 92.12 74 TYR A O 1
ATOM 599 N N . ALA A 1 75 ? 2.345 -2.970 8.836 1.00 91.44 75 ALA A N 1
ATOM 600 C CA . ALA A 1 75 ? 1.936 -3.427 7.511 1.00 91.44 75 ALA A CA 1
ATOM 601 C C . ALA A 1 75 ? 1.990 -2.299 6.467 1.00 91.44 75 ALA A C 1
ATOM 603 O O . ALA A 1 75 ? 2.411 -2.516 5.331 1.00 91.44 75 ALA A O 1
ATOM 604 N N . MET A 1 76 ? 1.581 -1.090 6.851 1.00 90.44 76 MET A N 1
ATOM 605 C CA . MET A 1 76 ? 1.595 0.092 5.991 1.00 90.44 76 MET A CA 1
ATOM 606 C C . MET A 1 76 ? 3.014 0.627 5.755 1.00 90.44 76 MET A C 1
ATOM 608 O O . MET A 1 76 ? 3.323 1.022 4.634 1.00 90.44 76 MET A O 1
ATOM 612 N N . G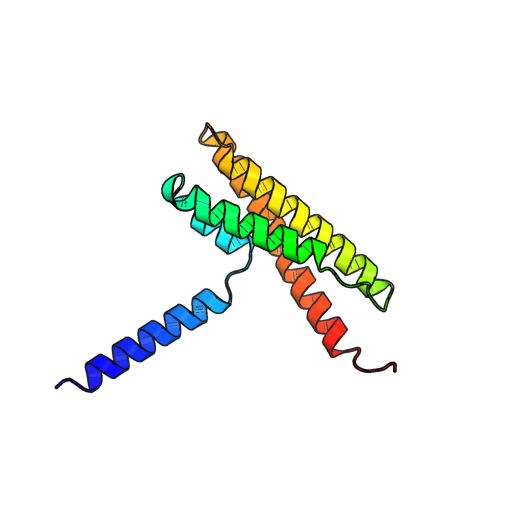LU A 1 77 ? 3.898 0.574 6.753 1.00 93.50 77 GLU A N 1
ATOM 613 C CA . GLU A 1 77 ? 5.330 0.868 6.594 1.00 93.50 77 GLU A CA 1
ATOM 614 C C . GLU A 1 77 ? 5.996 -0.127 5.635 1.00 93.50 77 GLU A C 1
ATOM 616 O O . GLU A 1 77 ? 6.680 0.271 4.695 1.00 93.50 77 GLU A O 1
ATOM 621 N N . SER A 1 78 ? 5.709 -1.422 5.793 1.00 93.88 78 SER A N 1
ATOM 622 C CA . SER A 1 78 ? 6.205 -2.464 4.880 1.00 93.88 78 SER A CA 1
ATOM 623 C C . SER A 1 78 ? 5.702 -2.265 3.443 1.00 93.88 78 SER A C 1
ATOM 625 O O . SER A 1 78 ? 6.413 -2.545 2.476 1.00 93.88 78 SER A O 1
ATOM 627 N N . LEU A 1 79 ? 4.471 -1.766 3.286 1.00 94.50 79 LEU A N 1
ATOM 628 C CA . LEU A 1 79 ? 3.916 -1.417 1.983 1.00 94.50 79 LEU A CA 1
ATOM 629 C C . LEU A 1 79 ? 4.659 -0.231 1.354 1.00 94.50 79 LEU A C 1
ATOM 631 O O . LEU A 1 79 ? 4.964 -0.289 0.164 1.00 94.50 79 LEU A O 1
ATOM 635 N N . LEU A 1 80 ? 4.975 0.809 2.135 1.00 95.44 80 LEU A N 1
ATOM 636 C CA . LEU A 1 80 ? 5.781 1.945 1.673 1.00 95.44 80 LEU A CA 1
ATOM 637 C C . LEU A 1 80 ? 7.160 1.500 1.194 1.00 95.44 80 LEU A C 1
ATOM 639 O O . LEU A 1 80 ? 7.571 1.873 0.097 1.00 95.44 80 LEU A O 1
ATOM 643 N N . GLU A 1 81 ? 7.840 0.651 1.965 1.00 95.88 81 GLU A N 1
ATOM 644 C CA . GLU A 1 81 ? 9.117 0.065 1.546 1.00 95.88 81 GLU A CA 1
ATOM 645 C C . GLU A 1 81 ? 8.977 -0.675 0.207 1.00 95.88 81 GLU A C 1
ATOM 647 O O . GLU A 1 81 ? 9.793 -0.488 -0.694 1.00 95.88 81 GLU A O 1
ATOM 652 N N . GLY A 1 82 ? 7.908 -1.460 0.033 1.00 95.88 82 GLY A N 1
ATOM 653 C CA . GLY A 1 82 ? 7.608 -2.136 -1.230 1.00 95.88 82 GLY A CA 1
ATOM 654 C C . GLY A 1 82 ? 7.422 -1.178 -2.413 1.00 95.88 82 GLY A C 1
ATOM 655 O O . GLY A 1 82 ? 7.883 -1.479 -3.513 1.00 95.88 82 GLY A O 1
ATOM 656 N N . ILE A 1 83 ? 6.791 -0.019 -2.197 1.00 96.06 83 ILE A N 1
ATOM 657 C CA . ILE A 1 83 ? 6.627 1.015 -3.231 1.00 96.06 83 ILE A CA 1
ATOM 658 C C . ILE A 1 83 ? 7.979 1.614 -3.626 1.00 96.06 83 ILE A C 1
ATOM 660 O O . ILE A 1 83 ? 8.263 1.727 -4.817 1.00 96.06 83 ILE A O 1
ATOM 664 N N . PHE A 1 84 ? 8.834 1.957 -2.660 1.00 96.25 84 PHE A N 1
ATOM 665 C CA . PHE A 1 84 ? 10.160 2.497 -2.969 1.00 96.25 84 PHE A CA 1
ATOM 666 C C . PHE A 1 84 ? 11.035 1.479 -3.705 1.00 96.25 84 PHE A C 1
ATOM 668 O O . PHE A 1 84 ? 11.677 1.833 -4.689 1.00 96.25 84 PHE A O 1
ATOM 675 N N . LEU A 1 85 ? 10.977 0.200 -3.323 1.00 96.88 85 LEU A N 1
ATOM 676 C CA . LEU A 1 85 ? 11.665 -0.867 -4.055 1.00 96.88 85 LEU A CA 1
ATOM 677 C C . LEU A 1 85 ? 11.175 -1.002 -5.505 1.00 96.88 85 LEU A C 1
ATOM 679 O O . LEU A 1 85 ? 11.977 -1.308 -6.381 1.00 96.88 85 LEU A O 1
ATOM 683 N N . LEU A 1 86 ? 9.884 -0.773 -5.776 1.00 96.94 86 LEU A N 1
ATOM 684 C CA . LEU A 1 86 ? 9.350 -0.759 -7.144 1.00 96.94 86 LEU A CA 1
ATOM 685 C C . LEU A 1 86 ? 9.885 0.425 -7.957 1.00 96.94 86 LEU A C 1
ATOM 687 O O . LEU A 1 86 ? 10.232 0.243 -9.120 1.00 96.94 86 LEU A O 1
ATOM 691 N N . LEU A 1 87 ? 9.961 1.614 -7.351 1.00 95.81 87 LEU A N 1
ATOM 692 C CA . LEU A 1 87 ? 10.498 2.821 -7.995 1.00 95.81 87 LEU A CA 1
ATOM 693 C C . LEU A 1 87 ? 12.003 2.713 -8.279 1.00 95.81 87 LEU A C 1
ATOM 695 O O . LEU A 1 87 ? 12.493 3.268 -9.259 1.00 95.81 87 LEU A O 1
ATOM 699 N N . GLU A 1 88 ? 12.735 1.993 -7.431 1.00 95.81 88 GLU A N 1
ATOM 700 C CA . GLU A 1 88 ? 14.184 1.795 -7.544 1.00 95.81 88 GLU A CA 1
ATOM 701 C C . GLU A 1 88 ? 14.571 0.528 -8.329 1.00 95.81 88 GLU A C 1
ATOM 703 O O . GLU A 1 88 ? 15.759 0.261 -8.514 1.00 95.81 88 GLU A O 1
ATOM 708 N N . ALA A 1 89 ? 13.603 -0.268 -8.796 1.00 96.06 89 ALA A N 1
ATOM 709 C CA . ALA A 1 89 ? 13.874 -1.531 -9.475 1.00 96.06 89 ALA A CA 1
ATOM 710 C C . ALA A 1 89 ? 14.590 -1.314 -10.821 1.00 96.06 89 ALA A C 1
ATOM 712 O O . ALA A 1 89 ? 14.023 -0.790 -11.781 1.00 96.06 89 ALA A O 1
ATOM 713 N N . GLU A 1 90 ? 15.832 -1.791 -10.926 1.00 94.69 90 GLU A N 1
ATOM 714 C CA . GLU A 1 90 ? 16.623 -1.710 -12.162 1.00 94.69 90 GLU A CA 1
ATOM 715 C C . GLU A 1 90 ? 16.543 -2.997 -12.999 1.00 94.69 90 GLU A C 1
ATOM 717 O O . GLU A 1 90 ? 16.829 -2.993 -14.202 1.00 94.69 90 GLU A O 1
ATOM 722 N N . THR A 1 91 ? 16.156 -4.114 -12.376 1.00 95.50 91 THR A N 1
ATOM 723 C CA . THR A 1 91 ? 16.049 -5.423 -13.024 1.00 95.50 91 THR A CA 1
ATOM 724 C C . THR A 1 91 ? 14.671 -6.056 -12.840 1.00 95.50 91 THR A C 1
ATOM 726 O O . THR A 1 91 ? 13.908 -5.718 -11.939 1.00 95.50 91 THR A O 1
ATOM 729 N N . SER A 1 92 ? 14.357 -7.040 -13.689 1.00 93.38 92 SER A N 1
ATOM 730 C CA . SER A 1 92 ? 13.131 -7.838 -13.541 1.00 93.38 92 SER A CA 1
ATOM 731 C C . SER A 1 92 ? 13.092 -8.607 -12.219 1.00 93.38 92 SER A C 1
ATOM 733 O O . SER A 1 92 ? 12.013 -8.827 -11.687 1.00 93.38 92 SER A O 1
ATOM 735 N N . GLU A 1 93 ? 14.249 -9.023 -11.696 1.00 96.31 93 GLU A N 1
ATOM 736 C CA . GLU A 1 93 ? 14.326 -9.721 -10.410 1.00 96.31 93 GLU A CA 1
ATOM 737 C C . GLU A 1 93 ? 14.020 -8.763 -9.250 1.00 96.31 93 GLU A C 1
ATOM 739 O O . GLU A 1 93 ? 13.273 -9.125 -8.343 1.00 96.31 93 GLU A O 1
ATOM 744 N N . ASP A 1 94 ? 14.520 -7.525 -9.310 1.00 96.00 94 ASP A N 1
ATOM 745 C CA . ASP A 1 94 ? 14.190 -6.481 -8.329 1.00 96.00 94 ASP A CA 1
ATOM 746 C C . ASP A 1 94 ? 12.690 -6.177 -8.344 1.00 96.00 94 ASP A C 1
ATOM 748 O O . ASP A 1 94 ? 12.051 -6.147 -7.291 1.00 96.00 94 ASP A O 1
ATOM 752 N N . PHE A 1 95 ? 12.110 -6.046 -9.541 1.00 95.81 95 PHE A N 1
ATOM 753 C CA . PHE A 1 95 ? 10.679 -5.815 -9.720 1.00 95.81 95 PHE A CA 1
ATOM 754 C C . PHE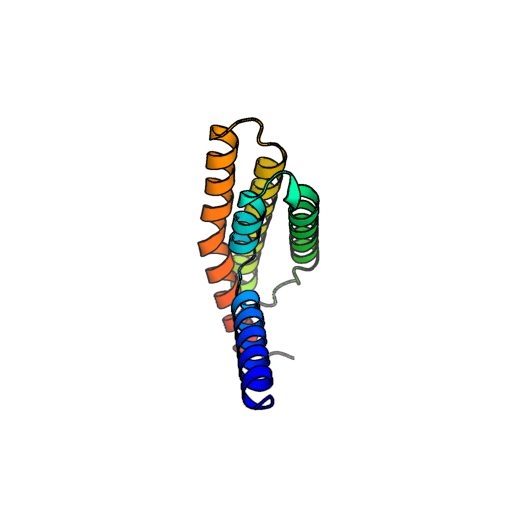 A 1 95 ? 9.826 -6.955 -9.145 1.00 95.81 95 PHE A C 1
ATOM 756 O O . PHE A 1 95 ? 8.876 -6.702 -8.400 1.00 95.81 95 PHE A O 1
ATOM 763 N N . ASP A 1 96 ? 10.175 -8.212 -9.437 1.00 96.19 96 ASP A N 1
ATOM 764 C CA . ASP A 1 96 ? 9.458 -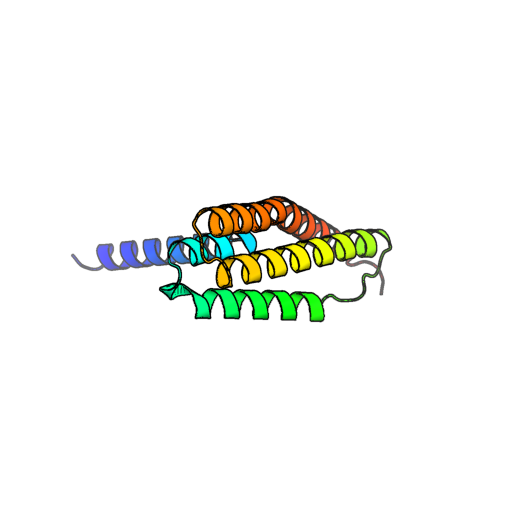9.383 -8.920 1.00 96.19 96 ASP A CA 1
ATOM 765 C C . ASP A 1 96 ? 9.555 -9.465 -7.385 1.00 96.19 96 ASP A C 1
ATOM 767 O O . ASP A 1 96 ? 8.564 -9.746 -6.701 1.00 96.19 96 ASP A O 1
ATOM 771 N N . ASN A 1 97 ? 10.731 -9.164 -6.823 1.00 95.31 97 ASN A N 1
ATOM 772 C CA . ASN A 1 97 ? 10.947 -9.121 -5.377 1.00 95.31 97 ASN A CA 1
ATOM 773 C C . ASN A 1 97 ? 10.120 -8.014 -4.705 1.00 95.31 97 ASN A C 1
ATOM 775 O O . ASN A 1 97 ? 9.507 -8.255 -3.657 1.00 95.31 97 ASN A O 1
ATOM 779 N N . ALA A 1 98 ? 10.064 -6.829 -5.316 1.00 95.75 98 ALA A N 1
ATOM 780 C CA . ALA A 1 98 ? 9.299 -5.689 -4.827 1.00 95.75 98 ALA A CA 1
ATOM 781 C C . ALA A 1 98 ? 7.782 -5.948 -4.902 1.00 95.75 98 ALA A C 1
ATOM 783 O O . ALA A 1 98 ? 7.075 -5.774 -3.907 1.00 95.75 98 ALA A O 1
ATOM 784 N N . CYS A 1 99 ? 7.288 -6.513 -6.010 1.00 94.56 99 CYS A N 1
ATOM 785 C CA . CYS A 1 99 ? 5.911 -7.012 -6.116 1.00 94.56 99 CYS A CA 1
ATOM 786 C C . CYS A 1 99 ? 5.593 -8.040 -5.020 1.00 94.56 99 CYS A C 1
ATOM 788 O O . CYS A 1 99 ? 4.532 -7.994 -4.394 1.00 94.56 99 CYS A O 1
ATOM 790 N N . GLY A 1 100 ? 6.529 -8.952 -4.744 1.00 93.12 100 GLY A N 1
ATOM 791 C CA . GLY A 1 100 ? 6.407 -9.923 -3.663 1.00 93.12 100 GLY A CA 1
ATOM 792 C C . GLY A 1 100 ? 6.307 -9.277 -2.278 1.00 93.12 100 GLY A C 1
ATOM 793 O O . GLY A 1 100 ? 5.592 -9.798 -1.422 1.00 93.12 100 GLY A O 1
ATOM 794 N N . ALA A 1 101 ? 6.999 -8.160 -2.037 1.00 92.69 101 ALA A N 1
ATOM 795 C CA . ALA A 1 101 ? 6.891 -7.395 -0.793 1.00 92.69 101 ALA A CA 1
ATOM 796 C C . ALA A 1 101 ? 5.511 -6.749 -0.636 1.00 92.69 101 ALA A C 1
ATOM 798 O O . ALA A 1 101 ? 4.864 -6.936 0.395 1.00 92.69 101 ALA A O 1
ATOM 799 N N . VAL A 1 102 ? 5.018 -6.101 -1.691 1.00 94.00 102 VAL A N 1
ATOM 800 C CA . VAL A 1 102 ? 3.682 -5.491 -1.713 1.00 94.00 102 VAL A CA 1
ATOM 801 C C . VAL A 1 102 ? 2.586 -6.541 -1.491 1.00 94.00 102 VAL A C 1
ATOM 803 O O . VAL A 1 102 ? 1.695 -6.343 -0.666 1.00 94.00 102 VAL A O 1
ATOM 806 N N . LEU A 1 103 ? 2.679 -7.705 -2.144 1.00 91.31 103 LEU A N 1
ATOM 807 C CA . LEU A 1 103 ? 1.711 -8.799 -1.988 1.00 91.31 103 LEU A CA 1
ATOM 808 C C . LEU A 1 103 ? 1.622 -9.337 -0.555 1.00 91.31 103 LEU A C 1
ATOM 810 O O . LEU A 1 103 ? 0.536 -9.699 -0.110 1.00 91.31 103 LEU A O 1
ATOM 814 N N . ARG A 1 104 ? 2.733 -9.381 0.190 1.00 88.88 104 ARG A N 1
ATOM 815 C CA . ARG A 1 104 ? 2.707 -9.811 1.601 1.00 88.88 104 ARG A CA 1
ATOM 816 C C . ARG A 1 104 ? 1.924 -8.846 2.491 1.00 88.88 104 ARG A C 1
ATOM 818 O O . ARG A 1 104 ? 1.388 -9.278 3.507 1.00 88.88 104 ARG A O 1
ATOM 825 N N . CYS A 1 105 ? 1.835 -7.579 2.098 1.00 87.62 105 CYS A N 1
ATOM 826 C CA . CYS A 1 105 ? 1.082 -6.563 2.826 1.00 87.62 105 CYS A CA 1
ATOM 827 C C . CYS A 1 105 ? -0.424 -6.634 2.531 1.00 87.62 105 CYS A C 1
ATOM 829 O O . CYS A 1 105 ? -1.213 -6.202 3.361 1.00 87.62 105 CYS A O 1
ATOM 831 N N . HIS A 1 106 ? -0.832 -7.198 1.386 1.00 84.12 106 HIS A N 1
ATOM 832 C CA . HIS A 1 106 ? -2.235 -7.269 0.945 1.00 84.12 106 HIS A CA 1
ATOM 833 C C . HIS A 1 106 ? -3.167 -7.903 1.977 1.00 84.12 106 HIS A C 1
ATOM 835 O O . HIS A 1 106 ? -4.062 -7.221 2.473 1.00 84.12 106 HIS A O 1
ATOM 841 N N . GLY A 1 107 ? -2.913 -9.160 2.351 1.00 75.81 107 GLY A N 1
ATOM 842 C CA . GLY A 1 107 ? -3.768 -9.861 3.314 1.00 75.81 107 GLY A CA 1
ATOM 843 C C . GLY A 1 107 ? -3.762 -9.195 4.690 1.00 75.81 107 GLY A C 1
ATOM 844 O O . GLY A 1 107 ? -4.806 -9.028 5.304 1.00 75.81 107 GLY A O 1
ATOM 845 N N . LEU A 1 108 ? -2.592 -8.735 5.142 1.00 81.50 108 LEU A N 1
ATOM 846 C CA . LEU A 1 108 ? -2.441 -8.149 6.471 1.00 81.50 108 LEU A CA 1
ATOM 847 C C . LEU A 1 108 ? -3.160 -6.798 6.603 1.00 81.50 108 LEU A C 1
ATOM 849 O O . LEU A 1 108 ? -3.858 -6.575 7.585 1.00 81.50 108 LEU A O 1
ATOM 853 N N . VAL A 1 109 ? -3.012 -5.899 5.624 1.00 81.44 109 VAL A N 1
ATOM 854 C CA . VAL A 1 109 ? -3.655 -4.575 5.663 1.00 81.44 109 VAL A CA 1
ATOM 855 C C . VAL A 1 109 ? -5.174 -4.714 5.627 1.00 81.44 109 VAL A C 1
ATOM 857 O O . VAL A 1 109 ? -5.852 -4.037 6.396 1.00 81.44 109 VAL A O 1
ATOM 860 N N . GLN A 1 110 ? -5.705 -5.597 4.778 1.00 80.38 110 GLN A N 1
ATOM 861 C CA . GLN A 1 110 ? -7.147 -5.800 4.677 1.00 80.38 110 GLN A CA 1
ATOM 862 C C . GLN A 1 110 ? -7.732 -6.368 5.979 1.00 80.38 110 GLN A C 1
ATOM 864 O O . GLN A 1 110 ? -8.658 -5.777 6.532 1.00 80.38 110 GLN A O 1
ATOM 869 N N . ASP A 1 111 ? -7.157 -7.456 6.502 1.00 83.25 111 ASP A N 1
ATOM 870 C CA . ASP A 1 111 ? -7.654 -8.118 7.715 1.00 83.25 111 ASP A CA 1
ATOM 871 C C . ASP A 1 111 ? -7.641 -7.169 8.930 1.00 83.25 111 ASP A C 1
ATOM 873 O O . ASP A 1 111 ? -8.564 -7.167 9.751 1.00 83.25 111 ASP A O 1
ATOM 877 N N . LEU A 1 112 ? -6.605 -6.331 9.044 1.00 82.06 112 LEU A N 1
ATOM 878 C CA . LEU A 1 112 ? -6.469 -5.364 10.135 1.00 82.06 112 LEU A CA 1
ATOM 879 C C . LEU A 1 112 ? -7.437 -4.189 10.005 1.00 82.06 112 LEU A C 1
ATOM 881 O O . LEU A 1 112 ? -7.993 -3.757 11.013 1.00 82.06 112 LEU A O 1
ATOM 885 N N . GLN A 1 113 ? -7.658 -3.684 8.788 1.00 78.62 113 GLN A N 1
ATOM 886 C CA . GLN A 1 113 ? -8.640 -2.627 8.542 1.00 78.62 113 GLN A CA 1
ATOM 887 C C . GLN A 1 113 ? -10.057 -3.103 8.870 1.00 78.62 113 GLN A C 1
ATOM 889 O O . GLN A 1 113 ? -10.765 -2.413 9.600 1.00 78.62 113 GLN A O 1
ATOM 894 N N . GLU A 1 114 ? -10.437 -4.305 8.425 1.00 82.38 114 GLU A N 1
ATOM 895 C CA . GLU A 1 114 ? -11.735 -4.905 8.759 1.00 82.38 114 GLU A CA 1
ATOM 896 C C . GLU A 1 114 ? -11.882 -5.100 10.281 1.00 82.38 114 GLU A C 1
ATOM 898 O O . GLU A 1 114 ? -12.884 -4.692 10.869 1.00 82.38 114 GLU A O 1
ATOM 903 N N . SER A 1 115 ? -10.849 -5.625 10.950 1.00 81.44 115 SER A N 1
ATOM 904 C CA . SER A 1 115 ? -10.866 -5.847 12.407 1.00 81.44 115 SER A CA 1
ATOM 905 C C . SER A 1 115 ? -10.978 -4.547 13.219 1.00 81.44 115 SER A C 1
ATOM 907 O O . SER A 1 115 ? -11.670 -4.505 14.240 1.00 81.44 115 SER A O 1
ATOM 909 N N . LEU A 1 116 ? -10.299 -3.479 12.788 1.00 76.94 116 LEU A N 1
ATOM 910 C CA . LEU A 1 116 ? -10.373 -2.163 13.430 1.00 76.94 116 LEU A CA 1
ATOM 911 C C . LEU A 1 116 ? -11.741 -1.506 13.212 1.00 76.94 116 LEU A C 1
ATOM 913 O O . LEU A 1 116 ? -12.307 -0.967 14.162 1.00 76.94 116 LEU A O 1
ATOM 917 N N . GLU A 1 117 ? -12.310 -1.601 12.007 1.00 79.56 117 GLU A N 1
ATOM 918 C CA . GLU A 1 117 ? -13.664 -1.107 11.726 1.00 79.56 117 GLU A CA 1
ATOM 919 C C . GLU A 1 117 ? -14.729 -1.831 12.561 1.00 79.56 117 GLU A C 1
ATOM 921 O O . GLU A 1 117 ? -15.669 -1.198 13.051 1.00 79.56 117 GLU A O 1
ATOM 926 N N . GLU A 1 118 ? -14.592 -3.146 12.753 1.00 81.00 118 GLU A N 1
ATOM 927 C CA . GLU A 1 118 ? -15.472 -3.920 13.630 1.00 81.00 118 GLU A CA 1
ATOM 928 C C . GLU A 1 118 ? -15.356 -3.465 15.090 1.00 81.00 118 GLU A C 1
ATOM 930 O O . GLU A 1 118 ? -16.376 -3.282 15.760 1.00 81.00 118 GLU A O 1
ATOM 935 N N . LEU A 1 119 ? -14.139 -3.227 15.587 1.00 73.69 119 LEU A N 1
ATOM 936 C CA . LEU A 1 119 ? -13.926 -2.718 16.944 1.00 73.69 119 LEU A CA 1
ATOM 937 C C . LEU A 1 119 ? -14.524 -1.324 17.141 1.00 73.69 119 LEU A C 1
ATOM 939 O O . LEU A 1 119 ? -15.222 -1.114 18.134 1.00 73.69 119 LEU A O 1
ATOM 943 N N . ASP A 1 120 ? -14.326 -0.403 16.199 1.00 66.94 120 ASP A N 1
ATOM 944 C CA . ASP A 1 120 ? -14.891 0.951 16.265 1.00 66.94 120 ASP A CA 1
ATOM 945 C C . ASP A 1 120 ? -16.427 0.935 16.253 1.00 66.94 120 ASP A C 1
ATOM 947 O O . ASP A 1 120 ? -17.074 1.672 17.003 1.00 66.94 120 ASP A O 1
ATOM 951 N N . GLN A 1 121 ? -17.041 0.042 15.470 1.00 60.97 121 GLN A N 1
ATOM 952 C CA . GLN A 1 121 ? -18.499 -0.130 15.442 1.00 60.97 121 GLN A CA 1
ATOM 953 C C . GLN A 1 121 ? -19.062 -0.756 16.726 1.00 60.97 121 GLN A C 1
ATOM 955 O O . GLN A 1 121 ? -20.219 -0.504 17.079 1.00 60.97 121 GLN A O 1
ATOM 960 N N . VAL A 1 122 ? -18.268 -1.565 17.431 1.00 54.03 122 VAL A N 1
ATOM 961 C CA . VAL A 1 122 ? -18.649 -2.200 18.702 1.00 54.03 122 VAL A CA 1
ATOM 962 C C . VAL A 1 122 ? -18.353 -1.289 19.907 1.00 54.03 122 VAL A C 1
ATOM 964 O O . VAL A 1 122 ? -18.951 -1.479 20.970 1.00 54.03 122 VAL A O 1
ATOM 967 N N . SER A 1 123 ? -17.542 -0.236 19.733 1.00 44.47 123 SER A N 1
ATOM 968 C CA . SER A 1 123 ? -17.163 0.738 20.769 1.00 44.47 123 SER A CA 1
ATOM 969 C C . SER A 1 123 ? -17.833 2.136 20.704 1.00 44.47 123 SER A C 1
ATOM 971 O O . SER A 1 123 ? -17.181 3.126 21.030 1.00 44.47 123 SER A O 1
ATOM 973 N N . PRO A 1 124 ? -19.150 2.312 20.435 1.00 40.62 124 PRO A N 1
ATOM 974 C CA . PRO A 1 124 ? -19.810 3.606 20.657 1.00 40.62 124 PRO A CA 1
ATOM 975 C C . PRO A 1 124 ? -20.146 3.861 22.144 1.00 40.62 124 PRO A C 1
ATOM 977 O O . PRO A 1 124 ? -20.979 4.708 22.463 1.00 40.62 124 PRO A O 1
ATOM 980 N N . LEU A 1 125 ? -19.548 3.119 23.081 1.00 38.66 125 LEU A N 1
ATOM 981 C CA . LEU A 1 125 ? -19.873 3.149 24.507 1.00 38.66 125 LEU A CA 1
ATOM 982 C C . LEU A 1 125 ? -18.605 3.319 25.347 1.00 38.66 125 LEU A C 1
ATOM 984 O O . LEU A 1 125 ? -18.168 2.346 25.937 1.00 38.66 125 LEU A O 1
ATOM 988 N N . VAL A 1 126 ? -18.048 4.534 25.415 1.00 35.09 126 VAL A N 1
ATOM 989 C CA . VAL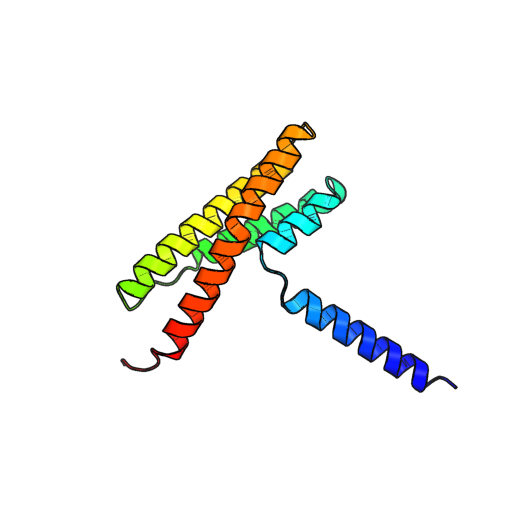 A 1 126 ? -17.771 5.284 26.665 1.00 35.09 126 VAL A CA 1
ATOM 990 C C . VAL A 1 126 ? -17.398 6.737 26.302 1.00 35.09 126 VAL A C 1
ATOM 992 O O . VAL A 1 126 ? -16.265 6.993 25.907 1.00 35.09 126 VAL A O 1
ATOM 995 N N . ALA A 1 127 ? -18.357 7.653 26.520 1.00 31.78 127 ALA A N 1
ATOM 996 C CA . ALA A 1 127 ? -18.259 9.044 27.024 1.00 31.78 127 ALA A CA 1
ATOM 997 C C . ALA A 1 127 ? -19.117 10.051 26.238 1.00 31.78 127 ALA A C 1
ATOM 999 O O . ALA A 1 127 ? -18.710 10.482 25.140 1.00 31.78 127 ALA A O 1
#

Foldseek 3Di:
DCPVVVVVVVVVVVVVVVVVVPQDLLNQLLVLLVDPPVSVVVLVVSLVVLVVVLVPQDDDPDPVLVVLSVQLSVLSVLLSVLSVQSSVDPDPVSNVVSNVSSVVSVVSNVVSVVVNVVVVVVPPDDD

pLDDT: mean 79.75, std 18.78, range [31.78, 96.94]

Sequence (127 aa):
MYATQNLQNAYQMSTEITEQSRETAPERVLRLALDLPNNDPELEKEAERIERLLENLTEPLTETGAELQDQLAYAMESLLEGIFLLLEAETSEDFDNACGAVLRCHGLVQDLQESLEELDQVSPLVA

Radius of gyration: 18.47 Å; chains: 1; bounding box: 50×21×58 Å

Secondary structure (DSSP, 8-state):
--HHHHHHHHHHHHHHHHHHTT--HHHHHHHHHTTTTTTHHHHHHHHHHHHHHHHT-PPPSSHHHHHHHHHHHHHHHHHHHHHHHHHT--SHHHHHHHHHHHHHHHHHHHHHHHHHHHHHHH-----